Protein AF-A0A7H1NND0-F1 (afdb_monomer_lite)

pLDDT: mean 93.17, std 9.91, range [50.0, 98.25]

Structure (mmCIF, N/CA/C/O backbone):
data_AF-A0A7H1NND0-F1
#
_entry.id   AF-A0A7H1NND0-F1
#
loop_
_atom_site.group_PDB
_atom_site.id
_atom_site.type_symbol
_atom_site.label_atom_id
_atom_site.label_alt_id
_atom_site.label_comp_id
_atom_site.label_asym_id
_atom_site.label_entity_id
_atom_site.label_seq_id
_atom_site.pdbx_PDB_ins_code
_atom_site.Cartn_x
_atom_site.Cartn_y
_atom_site.Cartn_z
_atom_site.occupancy
_atom_site.B_iso_or_equiv
_atom_site.auth_seq_id
_atom_site.auth_comp_id
_atom_site.auth_asym_id
_atom_site.auth_atom_id
_atom_site.pdbx_PDB_model_num
ATOM 1 N N . MET A 1 1 ? 22.704 0.786 -25.586 1.00 60.84 1 MET A N 1
ATOM 2 C CA . MET A 1 1 ? 22.450 2.122 -24.989 1.00 60.84 1 MET A CA 1
ATOM 3 C C . MET A 1 1 ? 21.075 2.677 -25.365 1.00 60.84 1 MET A C 1
ATOM 5 O O . MET A 1 1 ? 20.451 3.295 -24.512 1.00 60.84 1 MET A O 1
ATOM 9 N N . ALA A 1 2 ? 20.570 2.420 -26.581 1.00 80.31 2 ALA A N 1
ATOM 10 C CA . ALA A 1 2 ? 19.231 2.850 -26.999 1.00 80.31 2 ALA A CA 1
ATOM 11 C C . ALA A 1 2 ? 18.088 2.270 -26.135 1.00 80.31 2 ALA A C 1
ATOM 13 O O . ALA A 1 2 ? 17.213 3.022 -25.721 1.00 80.31 2 ALA A O 1
ATOM 14 N N . ASP A 1 3 ? 18.135 0.982 -25.771 1.00 89.88 3 ASP A N 1
ATOM 15 C CA . ASP A 1 3 ? 17.080 0.352 -24.953 1.00 89.88 3 ASP A CA 1
ATOM 16 C C . ASP A 1 3 ? 16.932 0.976 -23.566 1.00 89.88 3 ASP A C 1
ATOM 18 O O . ASP A 1 3 ? 15.821 1.131 -23.066 1.00 89.88 3 ASP A O 1
ATOM 22 N N . THR A 1 4 ? 18.048 1.359 -22.942 1.00 89.06 4 THR A N 1
ATOM 23 C CA . THR A 1 4 ? 18.030 2.052 -21.652 1.00 89.06 4 THR A CA 1
ATOM 24 C C . THR A 1 4 ? 17.377 3.421 -21.797 1.00 89.06 4 THR A C 1
ATOM 26 O O . THR A 1 4 ? 16.489 3.748 -21.019 1.00 89.06 4 THR A O 1
ATOM 29 N N . ALA A 1 5 ? 17.752 4.194 -22.822 1.00 91.25 5 ALA A N 1
ATOM 30 C CA . ALA A 1 5 ? 17.167 5.509 -23.074 1.00 91.25 5 ALA A CA 1
ATOM 31 C C . ALA A 1 5 ? 15.657 5.426 -23.369 1.00 91.25 5 ALA A C 1
ATOM 33 O O . ALA A 1 5 ? 14.880 6.216 -22.831 1.00 91.25 5 ALA A O 1
ATOM 34 N N . LEU A 1 6 ? 15.226 4.432 -24.153 1.00 92.38 6 LEU A N 1
ATOM 35 C CA . LEU A 1 6 ? 13.814 4.200 -24.458 1.00 92.38 6 LEU A CA 1
ATOM 36 C C . LEU A 1 6 ? 13.019 3.790 -23.210 1.00 92.38 6 LEU A C 1
ATOM 38 O O . LEU A 1 6 ? 11.938 4.322 -22.963 1.00 92.38 6 LEU A O 1
ATOM 42 N N . LYS A 1 7 ? 13.564 2.886 -22.383 1.00 93.38 7 LYS A N 1
ATOM 43 C CA . LYS A 1 7 ? 12.944 2.493 -21.107 1.00 93.38 7 LYS A CA 1
ATOM 44 C C . LYS A 1 7 ? 12.814 3.681 -20.154 1.00 93.38 7 LYS A C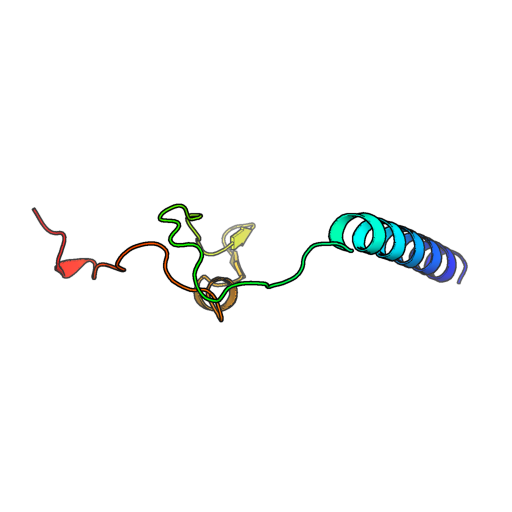 1
ATOM 46 O O . LYS A 1 7 ? 11.761 3.841 -19.548 1.00 93.38 7 LYS A O 1
ATOM 51 N N . THR A 1 8 ? 13.822 4.551 -20.080 1.00 94.56 8 THR A N 1
ATOM 52 C CA . THR A 1 8 ? 13.763 5.786 -19.283 1.00 94.56 8 THR A CA 1
ATOM 53 C C . THR A 1 8 ? 12.649 6.716 -19.759 1.00 94.56 8 THR A C 1
ATOM 55 O O . THR A 1 8 ? 11.875 7.207 -18.937 1.00 94.56 8 THR A O 1
ATOM 58 N N . ALA A 1 9 ? 12.523 6.927 -21.072 1.00 95.62 9 ALA A N 1
ATOM 59 C CA . ALA A 1 9 ? 11.463 7.763 -21.634 1.00 95.62 9 ALA A CA 1
ATOM 60 C C . ALA A 1 9 ? 10.065 7.202 -21.318 1.00 95.62 9 ALA A C 1
ATOM 62 O O . ALA A 1 9 ? 9.175 7.949 -20.908 1.00 95.62 9 ALA A O 1
ATOM 63 N N . ASN A 1 10 ? 9.890 5.883 -21.432 1.00 95.75 10 ASN A N 1
ATOM 64 C CA . ASN A 1 10 ? 8.624 5.216 -21.129 1.00 95.75 10 ASN A CA 1
ATOM 65 C C . ASN A 1 10 ? 8.255 5.313 -19.645 1.00 95.75 10 ASN A C 1
ATOM 67 O O . ASN A 1 10 ? 7.115 5.649 -19.325 1.00 95.75 10 ASN A O 1
ATOM 71 N N . SER A 1 11 ? 9.210 5.076 -18.741 1.00 96.62 11 SER A N 1
ATOM 72 C CA . SER A 1 11 ? 8.979 5.242 -17.303 1.00 96.62 11 SER A CA 1
ATOM 73 C C . SER A 1 11 ? 8.632 6.690 -16.956 1.00 96.62 11 SER A C 1
ATOM 75 O O . SER A 1 11 ? 7.690 6.917 -16.205 1.00 96.62 11 SER A O 1
ATOM 77 N N . GLY A 1 12 ? 9.315 7.678 -17.546 1.00 97.38 12 GLY A N 1
ATOM 78 C CA . GLY A 1 12 ? 9.004 9.096 -17.335 1.00 97.38 12 GLY A CA 1
ATOM 79 C C . GLY A 1 12 ? 7.602 9.480 -17.818 1.00 97.38 12 GLY A C 1
ATOM 80 O O . GLY A 1 12 ? 6.865 10.170 -17.111 1.00 97.38 12 GLY A O 1
ATOM 81 N N . TYR A 1 13 ? 7.197 8.984 -18.989 1.00 97.12 13 TYR A N 1
ATOM 82 C CA . TYR A 1 13 ? 5.848 9.191 -19.513 1.00 97.12 13 TYR A CA 1
ATOM 83 C C . TYR A 1 13 ? 4.778 8.564 -18.611 1.00 97.12 13 TYR A C 1
ATOM 85 O O . TYR A 1 13 ? 3.771 9.213 -18.317 1.00 97.12 13 TYR A O 1
ATOM 93 N N . LEU A 1 14 ? 5.002 7.332 -18.140 1.00 97.38 14 LEU A N 1
ATOM 94 C CA . LEU A 1 14 ? 4.092 6.651 -17.223 1.00 97.38 14 LEU A CA 1
ATOM 95 C C . LEU A 1 14 ? 3.965 7.409 -15.898 1.00 97.38 14 LEU A C 1
ATOM 97 O O . LEU A 1 14 ? 2.843 7.658 -15.464 1.00 97.38 14 LEU A O 1
ATOM 101 N N . THR A 1 15 ? 5.080 7.834 -15.298 1.00 97.81 15 THR A N 1
ATOM 102 C CA . THR A 1 15 ? 5.064 8.619 -14.056 1.00 97.81 15 THR A CA 1
ATOM 103 C C . THR A 1 15 ? 4.241 9.891 -14.217 1.00 97.81 15 THR A C 1
ATOM 105 O O . THR A 1 15 ? 3.409 10.167 -13.359 1.00 97.81 15 THR A O 1
ATOM 108 N N . ARG A 1 16 ? 4.389 10.629 -15.329 1.00 98.06 16 ARG A N 1
ATOM 109 C CA . ARG A 1 16 ? 3.572 11.827 -15.583 1.00 98.06 16 ARG A CA 1
ATOM 110 C C . ARG A 1 16 ? 2.079 11.499 -15.588 1.00 98.06 16 ARG A C 1
ATOM 112 O O . ARG A 1 16 ? 1.321 12.146 -14.884 1.00 98.06 16 ARG A O 1
ATOM 119 N N . ARG A 1 17 ? 1.667 10.453 -16.311 1.00 98.06 17 ARG A N 1
ATOM 120 C CA . ARG A 1 17 ? 0.250 10.053 -16.363 1.00 98.06 17 ARG A CA 1
ATOM 121 C C . ARG A 1 17 ? -0.296 9.615 -15.007 1.00 98.06 17 ARG A C 1
ATOM 123 O O . ARG A 1 17 ? -1.451 9.888 -14.711 1.00 98.06 17 ARG A O 1
ATOM 130 N N . LEU A 1 18 ? 0.508 8.913 -14.209 1.00 98.25 18 LEU A N 1
ATOM 131 C CA . LEU A 1 18 ? 0.108 8.506 -12.863 1.00 98.25 18 LEU A CA 1
ATOM 132 C C . LEU A 1 18 ? -0.066 9.722 -11.946 1.00 98.25 18 LEU A C 1
ATOM 134 O O . LEU A 1 18 ? -1.033 9.765 -11.192 1.00 98.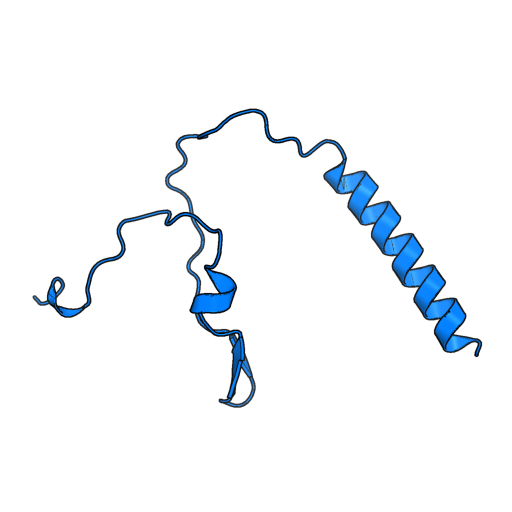25 18 LEU A O 1
ATOM 138 N N . VAL A 1 19 ? 0.824 10.715 -12.047 1.00 98.00 19 VAL A N 1
ATOM 139 C CA . VAL A 1 19 ? 0.702 11.983 -11.315 1.00 98.00 19 VAL A CA 1
ATOM 140 C C . VAL A 1 19 ? -0.552 12.734 -11.745 1.00 98.00 19 VAL A C 1
ATOM 142 O O . VAL A 1 19 ? -1.320 13.119 -10.874 1.00 98.00 19 VAL A O 1
ATOM 145 N N . ASP A 1 20 ? -0.810 12.858 -13.049 1.00 97.81 20 ASP A N 1
ATOM 146 C CA . ASP A 1 20 ? -1.997 13.550 -13.568 1.00 97.81 20 ASP A CA 1
ATOM 147 C C . ASP A 1 20 ? -3.306 12.937 -13.018 1.00 97.81 20 ASP A C 1
ATOM 149 O O . ASP A 1 20 ? -4.257 13.657 -12.734 1.00 97.81 20 ASP A O 1
ATOM 153 N N . VAL A 1 21 ? -3.365 11.609 -12.835 1.00 98.00 21 VAL A N 1
ATOM 154 C CA . VAL A 1 21 ? -4.543 10.909 -12.277 1.00 98.00 21 VAL A CA 1
ATOM 155 C C . VAL A 1 21 ? -4.655 11.068 -10.758 1.00 98.00 21 VAL A C 1
ATOM 157 O O . VAL A 1 21 ? -5.759 11.186 -10.232 1.00 98.00 21 VAL A O 1
ATOM 160 N N . ALA A 1 22 ? -3.533 11.033 -10.040 1.00 97.75 22 ALA A N 1
ATOM 161 C CA . ALA A 1 22 ? -3.513 11.058 -8.578 1.00 97.75 22 ALA A CA 1
ATOM 162 C C . ALA A 1 22 ? -3.413 12.474 -7.981 1.00 97.75 22 ALA A C 1
ATOM 164 O O . ALA A 1 22 ? -3.433 12.606 -6.759 1.00 97.75 22 ALA A O 1
ATOM 165 N N . GLN A 1 23 ? -3.299 13.516 -8.814 1.00 97.25 23 GLN A N 1
ATOM 166 C CA . GLN A 1 23 ? -2.979 14.888 -8.404 1.00 97.25 23 GLN A CA 1
ATOM 167 C C . GLN A 1 23 ? -3.907 15.436 -7.311 1.00 97.25 23 GLN A C 1
ATOM 169 O O . GLN A 1 23 ? -3.439 16.124 -6.406 1.00 97.25 23 GLN A O 1
ATOM 174 N N . ASP A 1 24 ? -5.187 15.068 -7.352 1.00 96.62 24 ASP A N 1
ATOM 175 C CA . ASP A 1 24 ? -6.202 15.556 -6.413 1.00 96.62 24 ASP A CA 1
ATOM 176 C C . ASP A 1 24 ? -6.482 14.578 -5.251 1.00 96.62 24 ASP A C 1
ATOM 178 O O . ASP A 1 24 ? -7.462 14.722 -4.521 1.00 96.62 24 ASP A O 1
ATOM 182 N N . SER A 1 25 ? -5.629 13.567 -5.047 1.00 96.38 25 SER A N 1
ATOM 183 C CA . SER A 1 25 ? -5.751 12.604 -3.941 1.00 96.38 25 SER A CA 1
ATOM 184 C C . SER A 1 25 ? -5.030 13.109 -2.688 1.00 96.38 25 SER A C 1
ATOM 186 O O . SER A 1 25 ? -3.861 12.798 -2.456 1.00 96.38 25 SER A O 1
ATOM 188 N N . ILE A 1 26 ? -5.736 13.895 -1.874 1.00 97.00 26 ILE A N 1
ATOM 189 C CA . ILE A 1 26 ? -5.201 14.564 -0.677 1.00 97.00 26 ILE A CA 1
ATOM 190 C C . ILE A 1 26 ? -5.849 13.980 0.588 1.00 97.00 26 ILE A C 1
ATOM 192 O O . ILE A 1 26 ? -7.059 13.763 0.630 1.00 97.00 26 ILE A O 1
ATOM 196 N N . ILE A 1 27 ? -5.053 13.749 1.640 1.00 97.25 27 ILE A N 1
ATOM 197 C CA . ILE A 1 27 ? -5.562 13.339 2.958 1.00 97.25 27 ILE A CA 1
ATOM 198 C C . ILE A 1 27 ? -6.174 14.557 3.656 1.00 97.25 27 ILE A C 1
ATOM 200 O O . ILE A 1 27 ? -5.457 15.501 3.986 1.00 97.25 27 ILE A O 1
ATOM 204 N N . ILE A 1 28 ? -7.489 14.531 3.873 1.00 97.88 28 ILE A N 1
ATOM 205 C CA . ILE A 1 28 ? -8.250 15.655 4.452 1.00 97.88 28 ILE A CA 1
ATOM 206 C C . ILE A 1 28 ? -8.884 15.342 5.813 1.00 97.88 28 ILE A C 1
ATOM 208 O O . ILE A 1 28 ? -9.319 16.256 6.507 1.00 97.88 28 ILE A O 1
ATOM 212 N N . GLU A 1 29 ? -8.919 14.071 6.211 1.00 97.94 29 GLU A N 1
ATOM 213 C CA . GLU A 1 29 ? -9.502 13.609 7.472 1.00 97.94 29 GLU A CA 1
ATOM 214 C C . GLU A 1 29 ? -8.682 12.458 8.066 1.00 97.94 29 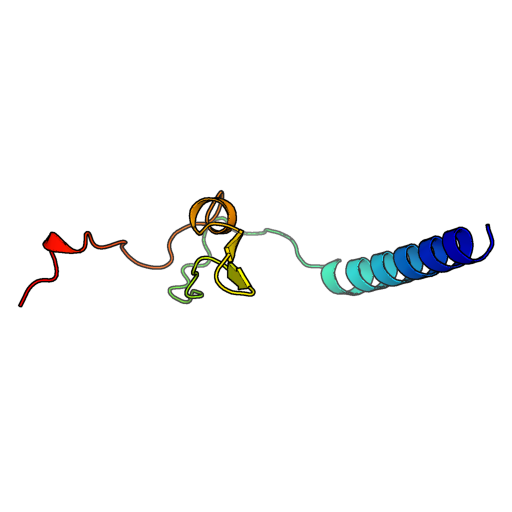GLU A C 1
ATOM 216 O O . GLU A 1 29 ? -7.930 11.789 7.355 1.00 97.94 29 GLU A O 1
ATOM 221 N N . GLN A 1 30 ? -8.794 12.255 9.382 1.00 96.75 30 GLN A N 1
ATOM 222 C CA . GLN A 1 30 ? -8.054 11.203 10.093 1.00 96.75 30 GLN A CA 1
ATOM 223 C C . GLN A 1 30 ? -8.741 9.837 10.016 1.00 96.75 30 GLN A C 1
ATOM 225 O O . GLN A 1 30 ? -8.057 8.824 9.899 1.00 96.75 30 GLN A O 1
ATOM 230 N N . ASP A 1 31 ? -10.072 9.812 10.080 1.00 96.88 31 ASP A N 1
ATOM 231 C CA . ASP A 1 31 ? -10.877 8.599 9.984 1.00 96.88 31 ASP A CA 1
ATOM 232 C C . ASP A 1 31 ? -12.148 8.888 9.179 1.00 96.88 31 ASP A C 1
ATOM 234 O O . ASP A 1 31 ? -12.911 9.791 9.516 1.00 96.88 31 ASP A O 1
ATOM 238 N N . CYS A 1 32 ? -12.350 8.112 8.115 1.00 96.50 32 CYS A N 1
ATOM 239 C CA . CYS A 1 32 ? -13.534 8.178 7.258 1.00 96.50 32 CYS A CA 1
ATOM 240 C C . CYS A 1 32 ? -14.693 7.304 7.771 1.00 96.50 32 CYS A C 1
ATOM 242 O O . CYS A 1 32 ? -15.780 7.305 7.191 1.00 96.50 32 CYS A O 1
ATOM 244 N N . GLY A 1 33 ? -14.459 6.505 8.820 1.00 96.88 33 GLY A N 1
ATOM 245 C CA . GLY A 1 33 ? -15.441 5.625 9.452 1.00 96.88 33 GLY A CA 1
ATOM 246 C C . GLY A 1 33 ? -15.856 4.418 8.607 1.00 96.88 33 GLY A C 1
ATOM 247 O O . GLY A 1 33 ? -16.913 3.838 8.845 1.00 96.88 33 GLY A O 1
ATOM 248 N N . THR A 1 34 ? -15.088 4.041 7.579 1.00 97.12 34 THR A N 1
ATOM 249 C CA . THR A 1 34 ? -15.466 2.914 6.715 1.00 97.12 34 THR A CA 1
ATOM 250 C C . THR A 1 34 ? -15.170 1.561 7.364 1.00 97.12 34 THR A C 1
ATOM 252 O O . THR A 1 34 ? -14.072 1.316 7.847 1.00 97.12 34 THR A O 1
ATOM 255 N N . GLU A 1 35 ? -16.125 0.638 7.270 1.00 96.56 35 GLU A N 1
ATOM 256 C CA . GLU A 1 35 ? -15.940 -0.771 7.661 1.00 96.56 35 GLU A CA 1
ATOM 257 C C . GLU A 1 35 ? -15.470 -1.654 6.487 1.00 96.56 35 GLU A C 1
ATOM 259 O O . GLU A 1 35 ? -15.294 -2.866 6.613 1.00 96.56 35 GLU A O 1
ATOM 264 N N . ARG A 1 36 ? -15.291 -1.070 5.293 1.00 96.56 36 ARG A N 1
ATOM 265 C CA . ARG A 1 36 ? -14.853 -1.816 4.108 1.00 96.56 36 ARG A CA 1
ATOM 266 C C . ARG A 1 36 ? -13.339 -1.994 4.126 1.00 96.56 36 ARG A C 1
ATOM 268 O O . ARG A 1 36 ? -12.593 -1.045 4.339 1.00 96.56 36 ARG A O 1
ATOM 275 N N . GLY A 1 37 ? -12.886 -3.195 3.781 1.00 95.81 37 GLY A N 1
ATOM 276 C CA . GLY A 1 37 ? -11.467 -3.518 3.656 1.00 95.81 37 GLY A CA 1
ATOM 277 C C . GLY A 1 37 ? -11.187 -4.548 2.565 1.00 95.81 37 GLY A C 1
ATOM 278 O O . GLY A 1 37 ? -12.092 -5.028 1.884 1.00 95.81 37 GLY A O 1
ATOM 279 N N . LEU A 1 38 ? -9.910 -4.895 2.406 1.00 96.38 38 LEU A N 1
ATOM 280 C CA . LEU A 1 38 ? -9.445 -5.943 1.496 1.00 96.38 38 LEU A CA 1
ATOM 281 C C . LEU A 1 38 ? -8.808 -7.078 2.300 1.00 96.38 38 LEU A C 1
ATOM 283 O O . LEU A 1 38 ? -7.993 -6.832 3.187 1.00 96.38 38 LEU A O 1
ATOM 287 N N . SER A 1 39 ? -9.125 -8.327 1.958 1.00 95.69 39 SER A N 1
ATOM 288 C CA . SER A 1 39 ? -8.458 -9.486 2.554 1.00 95.69 39 SER A CA 1
ATOM 289 C C . SER A 1 39 ? -7.049 -9.651 1.978 1.00 95.69 39 SER A C 1
ATOM 291 O O . SER A 1 39 ? -6.876 -9.836 0.772 1.00 95.69 39 SER A O 1
ATOM 293 N N . LEU A 1 40 ? -6.037 -9.626 2.844 1.00 95.81 40 LEU A N 1
ATOM 294 C CA . LEU A 1 40 ? -4.632 -9.806 2.472 1.00 95.81 40 LEU A CA 1
ATOM 295 C C . LEU A 1 40 ? -4.133 -11.209 2.841 1.00 95.81 40 LEU A C 1
ATOM 297 O O . LEU A 1 40 ? -4.593 -11.822 3.800 1.00 95.81 40 LEU A O 1
ATOM 301 N N . ARG A 1 41 ? -3.190 -11.726 2.048 1.00 96.31 41 ARG A N 1
ATOM 302 C CA . ARG A 1 41 ? -2.531 -13.037 2.213 1.00 96.31 41 ARG A CA 1
ATOM 303 C C . ARG A 1 41 ? -1.061 -12.907 1.808 1.00 96.31 41 ARG A C 1
ATOM 305 O O . ARG A 1 41 ? -0.714 -11.937 1.138 1.00 96.31 41 ARG A O 1
ATOM 312 N N . ALA A 1 42 ? -0.201 -13.861 2.144 1.00 97.44 42 ALA A N 1
ATOM 313 C CA . ALA A 1 42 ? 1.118 -13.919 1.505 1.00 97.44 42 ALA A CA 1
ATOM 314 C C . ALA A 1 42 ? 0.962 -14.090 -0.022 1.00 97.44 42 ALA A C 1
ATOM 316 O O . ALA A 1 42 ? 0.003 -14.720 -0.479 1.00 97.44 42 ALA A O 1
ATOM 317 N N . VAL A 1 43 ? 1.864 -13.501 -0.809 1.00 97.44 43 VAL A N 1
ATOM 318 C CA . VAL A 1 43 ? 1.925 -13.730 -2.261 1.00 97.44 43 VAL A CA 1
ATOM 319 C C . VAL A 1 43 ? 2.838 -14.922 -2.504 1.00 97.44 43 VAL A C 1
ATOM 321 O O . VAL A 1 43 ? 3.969 -14.939 -2.019 1.00 97.44 43 VAL A O 1
ATOM 324 N N . MET A 1 44 ? 2.329 -15.905 -3.244 1.00 96.56 44 MET A N 1
ATOM 325 C CA . MET A 1 44 ? 3.049 -17.128 -3.581 1.00 96.56 44 MET A CA 1
ATOM 326 C C . MET A 1 44 ? 3.192 -17.251 -5.098 1.00 96.56 44 MET A C 1
ATOM 328 O O . MET A 1 44 ? 2.230 -16.985 -5.818 1.00 96.56 44 MET A O 1
ATOM 332 N N . ASP A 1 45 ? 4.361 -17.687 -5.559 1.00 96.25 45 ASP A N 1
ATOM 333 C CA . ASP A 1 45 ? 4.623 -18.095 -6.945 1.00 96.25 45 ASP A CA 1
ATOM 334 C C . ASP A 1 45 ? 5.475 -19.362 -6.930 1.00 96.25 45 ASP A C 1
ATOM 336 O O . ASP A 1 45 ? 6.404 -19.482 -6.137 1.00 96.25 45 ASP A O 1
ATOM 340 N N . GLY A 1 46 ? 5.095 -20.360 -7.726 1.00 94.31 46 GLY A N 1
ATOM 341 C CA . GLY A 1 46 ? 5.788 -21.653 -7.760 1.00 94.31 46 GLY A CA 1
ATOM 342 C C . GLY A 1 46 ? 5.876 -22.409 -6.422 1.00 94.31 46 GLY A C 1
ATOM 343 O O . GLY A 1 46 ? 6.665 -23.339 -6.313 1.00 94.31 46 GLY A O 1
ATOM 344 N N . GLY A 1 47 ? 5.087 -22.035 -5.407 1.00 93.56 47 GLY A N 1
ATOM 345 C 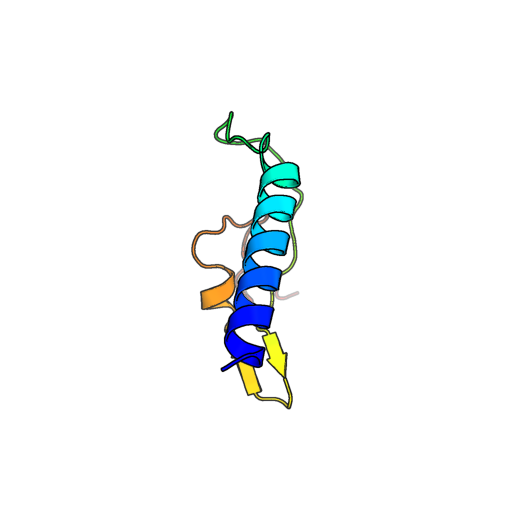CA . GLY A 1 47 ? 5.177 -22.596 -4.050 1.00 93.56 47 GLY A CA 1
ATOM 346 C C . GLY A 1 47 ? 6.162 -21.874 -3.124 1.00 93.56 47 GLY A C 1
ATOM 347 O O . GLY A 1 47 ? 6.232 -22.206 -1.943 1.00 93.56 47 GLY A O 1
ATOM 348 N N . GLU A 1 48 ? 6.868 -20.858 -3.618 1.00 96.38 48 GLU A N 1
ATOM 349 C CA . GLU A 1 48 ? 7.704 -19.979 -2.808 1.00 96.38 48 GLU A CA 1
ATOM 350 C C . GLU A 1 48 ? 6.937 -18.723 -2.386 1.00 96.38 48 GLU A C 1
ATOM 352 O O . GLU A 1 48 ? 6.087 -18.198 -3.111 1.00 96.38 48 GLU A O 1
ATOM 357 N N . VAL A 1 49 ? 7.241 -18.226 -1.185 1.00 96.75 49 VAL A N 1
ATOM 358 C CA . VAL A 1 49 ? 6.697 -16.958 -0.690 1.00 96.75 49 VAL A CA 1
ATOM 359 C C . VAL A 1 49 ? 7.525 -15.818 -1.276 1.00 96.75 49 VAL A C 1
ATOM 361 O O . VAL A 1 49 ? 8.646 -15.581 -0.839 1.00 96.75 49 VAL A O 1
ATOM 364 N N . ILE A 1 50 ? 6.955 -15.088 -2.235 1.00 97.38 50 ILE A N 1
ATOM 365 C CA . ILE A 1 50 ? 7.602 -13.921 -2.862 1.00 97.38 50 ILE A CA 1
ATOM 366 C C . ILE A 1 50 ? 7.434 -12.657 -2.013 1.00 97.38 50 ILE A C 1
ATOM 368 O O . ILE A 1 50 ? 8.243 -11.738 -2.080 1.00 97.38 50 ILE A O 1
ATOM 372 N N . SER A 1 51 ? 6.338 -12.582 -1.253 1.00 97.38 51 SER A N 1
ATOM 373 C CA . SER A 1 51 ? 6.105 -11.519 -0.278 1.00 97.38 51 SER A CA 1
ATOM 374 C C . SER A 1 51 ? 5.270 -12.050 0.878 1.00 97.38 51 SER A C 1
ATOM 376 O O . SER A 1 51 ? 4.163 -12.575 0.696 1.00 97.38 51 SER A O 1
ATOM 378 N N . SER A 1 52 ? 5.822 -11.922 2.079 1.00 98.00 52 SER A N 1
ATOM 379 C CA . SER A 1 52 ? 5.204 -12.381 3.317 1.00 98.00 52 SER A CA 1
ATOM 380 C C . SER A 1 52 ? 3.960 -11.560 3.665 1.00 98.00 52 SER A C 1
ATOM 382 O O . SER A 1 52 ? 3.815 -10.402 3.268 1.00 98.00 52 SER A O 1
ATOM 384 N N . LEU A 1 53 ? 3.048 -12.132 4.461 1.00 97.25 53 LEU A N 1
ATOM 385 C CA . LEU A 1 53 ? 1.898 -11.371 4.960 1.00 97.25 53 LEU A CA 1
ATOM 386 C C . LEU A 1 53 ? 2.355 -10.150 5.775 1.00 97.25 53 LEU A C 1
ATOM 388 O O . LEU A 1 53 ? 1.799 -9.071 5.593 1.00 97.25 53 LEU A O 1
ATOM 392 N N . SER A 1 54 ? 3.385 -10.307 6.613 1.00 97.12 54 SER A N 1
ATOM 393 C CA . SER A 1 54 ? 3.956 -9.247 7.454 1.00 97.12 54 SER A CA 1
ATOM 394 C C . SER A 1 54 ? 4.414 -8.025 6.660 1.00 97.12 54 SER A C 1
ATOM 396 O O . SER A 1 54 ? 4.088 -6.905 7.041 1.00 97.12 54 SER A O 1
ATOM 398 N N . GLU A 1 55 ? 5.108 -8.220 5.536 1.00 97.25 55 GLU A N 1
ATOM 399 C CA . GLU A 1 55 ? 5.544 -7.112 4.670 1.00 97.25 55 GLU A CA 1
ATOM 400 C C . GLU A 1 55 ? 4.354 -6.375 4.056 1.00 97.25 55 GLU A C 1
ATOM 402 O O . GLU A 1 55 ? 4.360 -5.152 3.948 1.00 97.25 55 GLU A O 1
ATOM 407 N N . ARG A 1 56 ? 3.304 -7.111 3.678 1.00 96.94 56 ARG A N 1
ATOM 408 C CA . ARG A 1 56 ? 2.121 -6.536 3.028 1.00 96.94 56 ARG A CA 1
ATOM 409 C C . ARG A 1 56 ? 1.223 -5.748 3.976 1.00 96.94 56 ARG A C 1
ATOM 411 O O . ARG A 1 56 ? 0.547 -4.826 3.519 1.00 96.94 56 ARG A O 1
ATOM 418 N N . VAL A 1 57 ? 1.169 -6.127 5.255 1.00 97.12 57 VAL A N 1
ATOM 419 C CA . VAL A 1 57 ? 0.315 -5.463 6.259 1.00 97.12 57 VAL A CA 1
ATOM 420 C C . VAL A 1 57 ? 1.027 -4.337 7.009 1.00 97.12 57 VAL A C 1
ATOM 422 O O . VAL A 1 57 ? 0.368 -3.571 7.707 1.00 97.12 57 VAL A O 1
ATOM 425 N N . LEU A 1 58 ? 2.349 -4.202 6.866 1.00 97.56 58 LEU A N 1
ATOM 426 C CA . LEU A 1 58 ? 3.116 -3.159 7.542 1.00 97.56 58 LEU A CA 1
ATOM 427 C C . LEU A 1 58 ? 2.576 -1.759 7.196 1.00 97.56 58 LEU A C 1
ATOM 429 O O . LEU A 1 58 ? 2.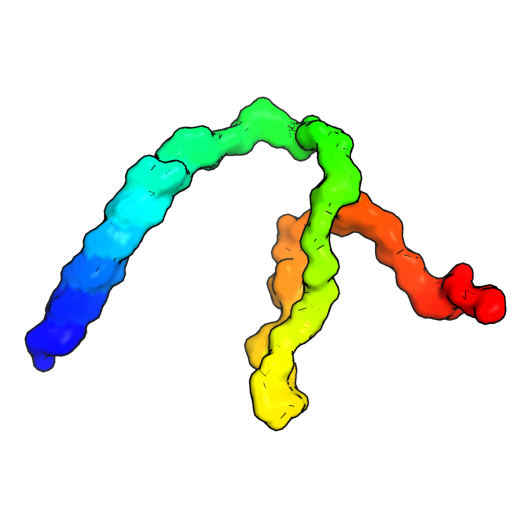433 -1.398 6.029 1.00 97.56 58 LEU A O 1
ATOM 433 N N . GLY A 1 59 ? 2.271 -0.968 8.229 1.00 96.81 59 GLY A N 1
ATOM 434 C CA . GLY A 1 59 ? 1.736 0.391 8.084 1.00 96.81 59 GLY A CA 1
ATOM 435 C C . GLY A 1 59 ? 0.262 0.468 7.663 1.00 96.81 59 GLY A C 1
ATOM 436 O O . GLY A 1 59 ? -0.222 1.559 7.370 1.00 96.81 59 GLY A O 1
ATOM 437 N N . ARG A 1 60 ? -0.460 -0.660 7.613 1.00 97.12 60 ARG A N 1
ATOM 438 C CA . ARG A 1 60 ? -1.912 -0.704 7.375 1.00 97.12 60 ARG A CA 1
ATOM 439 C C . ARG A 1 60 ? -2.675 -0.855 8.691 1.00 97.12 60 ARG A C 1
ATOM 441 O O . ARG A 1 60 ? -2.179 -1.465 9.634 1.00 97.12 60 ARG A O 1
ATOM 448 N N . THR A 1 61 ? -3.905 -0.352 8.713 1.00 96.00 61 THR A N 1
ATOM 449 C CA . THR A 1 61 ? -4.855 -0.545 9.818 1.00 96.00 61 THR A CA 1
ATOM 450 C C . THR A 1 61 ? -5.777 -1.723 9.506 1.00 96.00 61 THR A C 1
ATOM 452 O O . THR A 1 61 ? -6.188 -1.901 8.357 1.00 96.00 61 THR A O 1
ATOM 455 N N . ALA A 1 62 ? -6.089 -2.545 10.511 1.00 96.31 62 ALA A N 1
ATOM 456 C CA . ALA A 1 62 ? -7.041 -3.640 10.359 1.00 96.31 62 ALA A CA 1
ATOM 457 C C . ALA A 1 62 ? -8.464 -3.091 10.164 1.00 96.31 62 ALA A C 1
ATOM 459 O O . ALA A 1 62 ? -8.886 -2.205 10.899 1.00 96.31 62 ALA A O 1
ATOM 460 N N . ALA A 1 63 ? -9.195 -3.625 9.180 1.00 96.31 63 ALA A N 1
ATOM 461 C CA . ALA A 1 63 ? -10.587 -3.235 8.922 1.00 96.31 63 ALA A CA 1
ATOM 462 C C . ALA A 1 63 ? -11.591 -3.913 9.874 1.00 96.31 63 ALA A C 1
ATOM 464 O O . ALA A 1 63 ? -12.713 -3.448 10.020 1.00 96.31 63 ALA A O 1
ATOM 465 N N . ALA A 1 64 ? -11.193 -5.027 10.490 1.00 94.31 64 ALA A N 1
ATOM 466 C CA . ALA A 1 64 ? -11.971 -5.778 11.465 1.00 94.31 64 ALA A CA 1
ATOM 467 C C . ALA A 1 64 ? -11.022 -6.440 12.472 1.00 94.31 64 ALA A C 1
ATOM 469 O O . ALA A 1 64 ? -9.820 -6.567 12.205 1.00 94.31 64 ALA A O 1
ATOM 470 N N . ASP A 1 65 ? -11.569 -6.889 13.600 1.00 94.00 65 ASP A N 1
ATOM 471 C CA . ASP A 1 65 ? -10.803 -7.541 14.658 1.00 94.00 65 ASP A CA 1
ATOM 472 C C . ASP A 1 65 ? -10.057 -8.783 14.151 1.00 94.00 65 ASP A C 1
ATOM 474 O O . ASP A 1 65 ? -10.617 -9.667 13.494 1.00 94.00 65 ASP A O 1
ATOM 478 N N . VAL A 1 66 ? -8.769 -8.869 14.489 1.00 92.81 66 VAL A N 1
ATOM 479 C CA . VAL A 1 66 ? -7.939 -10.038 14.184 1.00 92.81 66 VAL A CA 1
ATOM 480 C C . VAL A 1 66 ? -8.123 -11.061 15.298 1.00 92.81 66 VAL A C 1
ATOM 482 O O . VAL A 1 66 ? -7.590 -10.914 16.397 1.00 92.81 66 VAL A O 1
ATOM 485 N N . VAL A 1 67 ? -8.887 -12.110 15.006 1.00 92.88 67 VAL A N 1
ATOM 486 C CA . VAL A 1 67 ? -9.213 -13.149 15.985 1.00 92.88 67 VAL A CA 1
ATOM 487 C C . VAL A 1 67 ? -8.103 -14.195 16.040 1.00 92.88 67 VAL A C 1
ATOM 489 O O . VAL A 1 67 ? -7.635 -14.689 15.012 1.00 92.88 67 VAL A O 1
ATOM 492 N N . HIS A 1 68 ? -7.688 -14.558 17.254 1.00 90.19 68 HIS A N 1
ATOM 493 C CA . HIS A 1 68 ? -6.758 -15.665 17.439 1.00 90.19 68 HIS A CA 1
ATOM 494 C C . HIS A 1 68 ? -7.441 -16.990 17.049 1.00 90.19 68 HIS A C 1
ATOM 496 O O . HIS A 1 68 ? -8.547 -17.244 17.530 1.00 90.19 68 HIS A O 1
ATOM 502 N N . PRO A 1 69 ? -6.798 -17.880 16.269 1.00 89.00 69 PRO A N 1
ATOM 503 C CA . PRO A 1 69 ? -7.430 -19.116 15.791 1.00 89.00 69 PRO A CA 1
ATOM 504 C C . PRO A 1 69 ? -8.012 -20.006 16.900 1.00 89.00 69 PRO A C 1
ATOM 506 O O . PRO A 1 69 ? -9.007 -20.690 16.694 1.00 89.00 69 PRO A O 1
ATOM 509 N N . SER A 1 70 ? -7.417 -19.984 18.098 1.00 87.88 70 SER A N 1
ATOM 510 C CA . SER A 1 70 ? -7.904 -20.768 19.245 1.00 87.88 70 SER A CA 1
ATOM 511 C C . SER A 1 70 ? -9.191 -20.233 19.882 1.00 87.88 70 SER A C 1
ATOM 513 O O . SER A 1 70 ? -9.800 -20.940 20.675 1.00 87.88 70 SER A O 1
ATOM 515 N N . LEU A 1 71 ? -9.586 -18.990 19.592 1.00 72.12 71 LEU A N 1
ATOM 516 C CA . LEU A 1 71 ? -10.799 -18.364 20.128 1.00 72.12 71 LEU A CA 1
ATOM 517 C C . LEU A 1 71 ? -12.026 -18.607 19.232 1.00 72.12 71 LEU A C 1
ATOM 519 O O . LEU A 1 71 ? -13.123 -1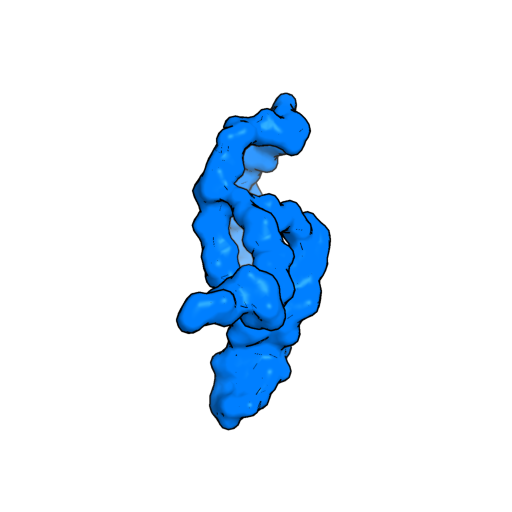8.189 19.583 1.00 72.12 71 LEU A O 1
ATOM 523 N N . THR A 1 72 ? -11.853 -19.263 18.079 1.00 60.81 72 THR A N 1
ATOM 524 C CA . THR A 1 72 ? -12.906 -19.464 17.062 1.00 60.81 72 THR A CA 1
ATOM 525 C C . THR A 1 72 ? -13.363 -20.925 16.938 1.00 60.81 72 THR A C 1
ATOM 527 O O . THR A 1 72 ? -13.990 -21.290 15.948 1.00 60.81 72 THR A O 1
ATOM 530 N N . ALA A 1 73 ? -13.062 -21.775 17.924 1.00 50.00 73 ALA A N 1
ATOM 531 C CA . ALA A 1 73 ? -13.518 -23.163 17.939 1.00 50.00 73 ALA A CA 1
ATOM 532 C C . ALA A 1 73 ? -14.975 -23.268 18.435 1.00 50.00 73 ALA A C 1
ATOM 534 O O . ALA A 1 73 ? -15.237 -23.105 19.628 1.00 50.00 73 ALA A O 1
ATOM 535 N N . PHE A 1 74 ? -15.887 -23.577 17.512 1.00 50.66 74 PHE A N 1
ATOM 536 C CA . PHE A 1 74 ? -17.085 -24.381 17.766 1.00 50.66 74 PHE A CA 1
ATOM 537 C C . PHE A 1 74 ? -16.944 -25.689 16.989 1.00 50.66 74 PHE A C 1
ATOM 539 O O . PHE A 1 74 ? -16.525 -25.614 15.810 1.00 50.66 74 PHE A O 1
#

Radius of gyration: 19.79 Å; chains: 1; bounding box: 40×40×47 Å

Foldseek 3Di:
DVVVVVVVVVVVVVVVVVCVVCVPVDDDDDDPPDLDDDDDQFDDDPNDGPGHSCRVCPPHDDSDDDDDPVVPDD

Secondary structure (DSSP, 8-state):
-HHHHHHHHHHHHHHHHHHHHHTT-----S------------EEETTEEEE-HHHHHTTPPPSS----GGG---

InterPro domains:
  IPR007081 RNA polymerase Rpb1, domain 5 [PF04998] (1-63)
  IPR045867 DNA-directed RNA polymerase, subunit beta-prime [PTHR19376] (1-70)

Organism: NCBI:txid2762277

Sequence (74 aa):
MADTALKTANSGYLTRRLVDVAQDSIIIEQDCGTERGLSLRAVMDGGEVISSLSERVLGRTAAADVVHPSLTAF